Protein AF-A0A9P3PU44-F1 (afdb_monomer_lite)

Sequence (78 aa):
MSSLAFLVTELQSLA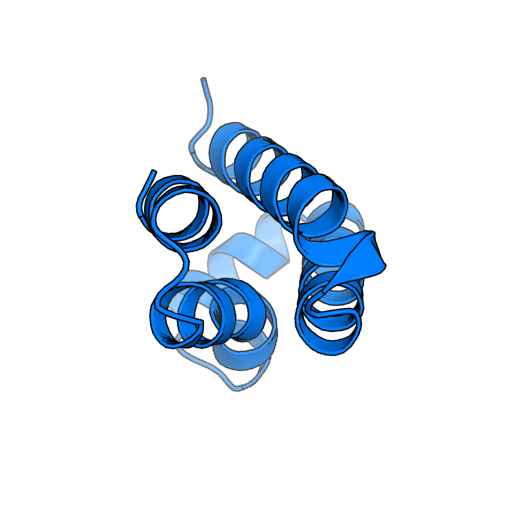SETRRKHPEIREAAEKSLAILRASPEQATQNLASDGPQSQDLLRPVLMGCATRNAKVVAISLG

Secondary structure (DSSP, 8-state):
--HHHHHHHHHHHHHHHHTTT-HHHHHHHHHHHHHHHH-HHHHHHHHHTT-HHHHHHHHHHHHHHHT--HHHHHHHH-

pLDDT: mean 91.44, std 7.83, range [54.88, 97.94]

Radius of gyration: 11.75 Å; chains: 1; bounding box: 26×23×31 Å

Organism: Lyophyllum shimeji (NCBI:txid47721)

InterPro domains:
  IPR032629 Mon2/Sec7/BIG1-like, dimerisation and cyclophilin-binding domain [PF16213] (4-78)

Structure (mmCIF, N/CA/C/O backbone):
data_AF-A0A9P3PU44-F1
#
_entry.id   AF-A0A9P3PU44-F1
#
loop_
_atom_site.group_PDB
_atom_site.id
_atom_site.type_symbol
_atom_site.label_atom_id
_atom_site.label_alt_id
_atom_site.label_comp_id
_atom_site.label_asym_id
_atom_site.label_entity_id
_atom_site.label_seq_id
_atom_site.pdbx_PDB_ins_code
_atom_site.Cartn_x
_atom_site.Cartn_y
_atom_site.Cartn_z
_atom_site.occupancy
_atom_site.B_iso_or_equiv
_atom_site.auth_seq_id
_atom_site.auth_comp_id
_atom_site.auth_asym_id
_atom_site.auth_atom_id
_atom_site.pdbx_PDB_model_num
ATOM 1 N N . MET A 1 1 ? 6.268 11.388 14.469 1.00 54.88 1 MET A N 1
ATOM 2 C CA . MET A 1 1 ? 5.140 10.992 13.597 1.00 54.88 1 MET A CA 1
ATOM 3 C C . MET A 1 1 ? 4.611 9.659 14.098 1.00 54.88 1 MET A C 1
ATOM 5 O O . MET A 1 1 ? 5.427 8.824 14.460 1.00 54.88 1 MET A O 1
ATOM 9 N N . SER A 1 2 ? 3.291 9.481 14.199 1.00 79.56 2 SER A N 1
ATOM 10 C CA . SER A 1 2 ? 2.699 8.185 14.577 1.00 79.56 2 SER A CA 1
ATOM 11 C C . SER A 1 2 ? 2.962 7.149 13.474 1.00 79.56 2 SER A C 1
ATOM 13 O O . SER A 1 2 ? 2.893 7.503 12.296 1.00 79.56 2 SER A O 1
ATOM 15 N N . SER A 1 3 ? 3.247 5.893 13.835 1.00 84.12 3 SER A N 1
ATOM 16 C CA . SER A 1 3 ? 3.495 4.780 12.895 1.00 84.12 3 SER A CA 1
ATOM 17 C C . SER A 1 3 ? 2.361 4.598 11.878 1.00 84.12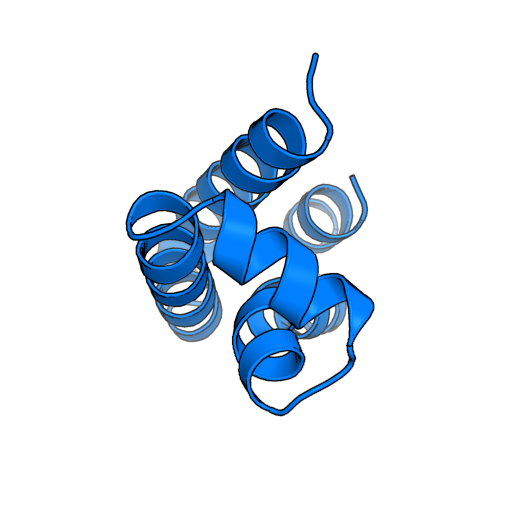 3 SER A C 1
ATOM 19 O O . SER A 1 3 ? 2.594 4.277 10.717 1.00 84.12 3 SER A O 1
ATOM 21 N N . LEU A 1 4 ? 1.131 4.895 12.292 1.00 87.12 4 LEU A N 1
ATOM 22 C CA . LEU A 1 4 ? -0.068 4.818 11.460 1.00 87.12 4 LEU A CA 1
ATOM 23 C C . LEU A 1 4 ? -0.105 5.907 10.373 1.00 87.12 4 LEU A C 1
ATOM 25 O O . LEU A 1 4 ? -0.502 5.649 9.240 1.00 87.12 4 LEU A O 1
ATOM 29 N N . ALA A 1 5 ? 0.351 7.122 10.693 1.00 89.81 5 ALA A N 1
ATOM 30 C CA . ALA A 1 5 ? 0.423 8.223 9.728 1.00 89.81 5 ALA A CA 1
ATOM 31 C C . ALA A 1 5 ? 1.480 7.958 8.645 1.00 89.81 5 ALA A C 1
ATOM 33 O O . ALA A 1 5 ? 1.278 8.298 7.479 1.00 89.81 5 ALA A O 1
ATOM 34 N N . PHE A 1 6 ? 2.582 7.315 9.036 1.00 91.44 6 PHE A N 1
ATOM 35 C CA . PHE A 1 6 ? 3.600 6.852 8.104 1.00 91.44 6 PHE A CA 1
ATOM 36 C C . PHE A 1 6 ? 3.036 5.788 7.149 1.00 91.44 6 PHE A C 1
ATOM 38 O O . PHE A 1 6 ? 3.084 5.982 5.938 1.00 91.44 6 PHE A O 1
ATOM 45 N N . LEU A 1 7 ? 2.363 4.758 7.677 1.00 92.12 7 LEU A N 1
ATOM 46 C CA . LEU A 1 7 ? 1.717 3.721 6.861 1.00 92.12 7 LEU A CA 1
ATOM 47 C C . LEU A 1 7 ? 0.698 4.296 5.861 1.00 92.12 7 LEU A C 1
ATOM 49 O O . LEU A 1 7 ? 0.662 3.894 4.700 1.00 92.12 7 LEU A O 1
ATOM 53 N N . VAL A 1 8 ? -0.127 5.257 6.288 1.00 94.25 8 VAL A N 1
ATOM 54 C CA . VAL A 1 8 ? -1.074 5.943 5.392 1.00 94.25 8 VAL A CA 1
ATOM 55 C C . VAL A 1 8 ? -0.343 6.660 4.254 1.00 94.25 8 VAL A C 1
ATOM 57 O O . VAL A 1 8 ? -0.806 6.617 3.114 1.00 94.25 8 VAL A O 1
ATOM 60 N N . THR A 1 9 ? 0.792 7.292 4.549 1.00 95.88 9 THR A N 1
ATOM 61 C CA . THR A 1 9 ? 1.594 8.021 3.557 1.00 95.88 9 THR A CA 1
ATOM 62 C C . THR A 1 9 ? 2.211 7.061 2.539 1.00 95.88 9 THR A C 1
ATOM 64 O O . THR A 1 9 ? 2.066 7.278 1.336 1.00 95.88 9 THR A O 1
ATOM 67 N N . GLU A 1 10 ? 2.807 5.954 2.988 1.00 96.06 10 GLU A N 1
ATOM 68 C CA . GLU A 1 10 ? 3.400 4.955 2.089 1.00 96.06 10 GLU A CA 1
ATOM 69 C C . GLU A 1 10 ? 2.346 4.261 1.218 1.00 96.06 10 GLU A C 1
ATOM 71 O O . GLU A 1 10 ? 2.539 4.108 0.012 1.00 96.06 10 GLU A O 1
ATOM 76 N N . LEU A 1 11 ? 1.164 3.943 1.759 1.00 96.50 11 LEU A N 1
ATOM 77 C CA . LEU A 1 11 ? 0.065 3.389 0.958 1.00 96.50 11 LEU A CA 1
ATOM 78 C C . LEU A 1 11 ? -0.459 4.379 -0.096 1.00 96.50 11 LEU A C 1
ATOM 80 O O . LEU A 1 11 ? -0.820 3.967 -1.201 1.00 96.50 11 LEU A O 1
ATOM 84 N N . GLN A 1 12 ? -0.485 5.684 0.201 1.00 97.56 12 GLN A N 1
ATOM 85 C CA . GLN A 1 12 ? -0.827 6.714 -0.789 1.00 97.56 12 GLN A CA 1
ATOM 86 C C . GLN A 1 12 ? 0.232 6.814 -1.892 1.00 97.56 12 GLN A C 1
ATOM 88 O O . GLN A 1 12 ? -0.118 6.878 -3.076 1.00 97.56 12 GLN A O 1
ATOM 93 N N . SER A 1 13 ? 1.513 6.787 -1.520 1.00 97.81 13 SER A N 1
ATOM 94 C CA . SER A 1 13 ? 2.635 6.746 -2.462 1.00 97.81 13 SER A CA 1
ATOM 95 C C . SER A 1 13 ? 2.559 5.511 -3.357 1.00 97.81 13 SER A C 1
ATOM 97 O O . SER A 1 13 ? 2.690 5.619 -4.579 1.00 97.81 13 SER A O 1
ATOM 99 N N . LEU A 1 14 ? 2.255 4.351 -2.773 1.00 97.69 14 LEU A N 1
ATOM 100 C CA . LEU A 1 14 ? 2.140 3.084 -3.482 1.00 97.69 14 LEU A CA 1
ATOM 101 C C . LEU A 1 14 ? 0.978 3.106 -4.478 1.00 97.69 14 LEU A C 1
ATOM 103 O O . LEU A 1 14 ? 1.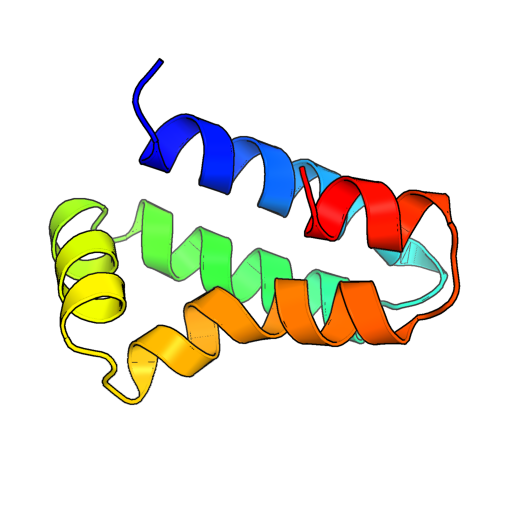171 2.750 -5.641 1.00 97.69 14 LEU A O 1
ATOM 107 N N . ALA A 1 15 ? -0.203 3.581 -4.071 1.00 97.81 15 ALA A N 1
ATOM 108 C CA . ALA A 1 15 ? -1.361 3.724 -4.957 1.00 97.81 15 ALA A CA 1
ATOM 109 C C . ALA A 1 15 ? -1.075 4.667 -6.141 1.00 97.81 15 ALA A C 1
ATOM 111 O O . ALA A 1 15 ? -1.457 4.388 -7.280 1.00 97.81 15 ALA A O 1
ATOM 112 N N . SER A 1 16 ? -0.368 5.771 -5.883 1.00 97.94 16 SER A N 1
ATOM 113 C CA . SER A 1 16 ? 0.021 6.739 -6.912 1.00 97.94 16 SER A CA 1
ATOM 114 C C . SER A 1 16 ? 1.003 6.139 -7.923 1.00 97.94 16 SER A C 1
ATOM 116 O O . SER A 1 16 ? 0.780 6.222 -9.135 1.00 97.94 16 SER A O 1
ATOM 118 N N . GLU A 1 17 ? 2.055 5.474 -7.438 1.00 97.75 17 GLU A N 1
ATOM 119 C CA . GLU A 1 17 ? 3.1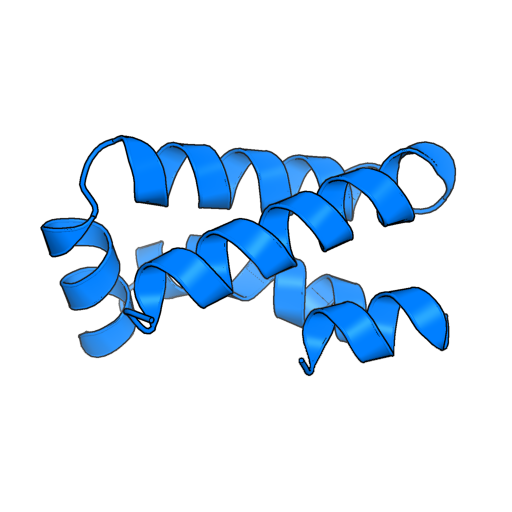04 4.895 -8.283 1.00 97.75 17 GLU A CA 1
ATOM 120 C C . GLU A 1 17 ? 2.584 3.730 -9.138 1.00 97.75 17 GLU A C 1
ATOM 122 O O . GLU A 1 17 ? 2.945 3.575 -10.307 1.00 97.75 17 GLU A O 1
ATOM 127 N N . THR A 1 18 ? 1.692 2.916 -8.577 1.00 97.62 18 THR A N 1
ATOM 128 C CA . THR A 1 18 ? 1.199 1.693 -9.221 1.00 97.62 18 THR A CA 1
ATOM 129 C C . THR A 1 18 ? 0.034 1.926 -10.178 1.00 97.62 18 THR A C 1
ATOM 131 O O . THR A 1 18 ? -0.256 1.056 -10.999 1.00 97.62 18 THR A O 1
ATOM 134 N N . ARG A 1 19 ? -0.571 3.124 -10.183 1.00 96.38 19 ARG A N 1
ATOM 135 C CA . ARG A 1 19 ? -1.803 3.449 -10.927 1.00 96.38 19 ARG A CA 1
ATOM 136 C C . ARG A 1 19 ? -1.828 3.016 -12.393 1.00 96.38 19 ARG A C 1
ATOM 138 O O . ARG A 1 19 ? -2.894 2.682 -12.900 1.00 96.38 19 ARG A O 1
ATOM 145 N N . ARG A 1 20 ? -0.692 3.081 -13.093 1.00 95.00 20 ARG A N 1
ATOM 146 C CA . ARG A 1 20 ? -0.614 2.755 -14.529 1.00 95.00 20 ARG A CA 1
ATOM 147 C C . ARG A 1 20 ? -0.196 1.313 -14.796 1.00 95.00 20 ARG A C 1
ATOM 149 O O . ARG A 1 20 ? -0.772 0.676 -15.665 1.00 95.00 20 ARG A O 1
ATOM 156 N N . LYS A 1 21 ? 0.847 0.839 -14.107 1.00 95.69 21 LYS A N 1
ATOM 157 C CA . LYS A 1 21 ? 1.511 -0.438 -14.419 1.00 95.69 21 LYS A CA 1
ATOM 158 C C . LYS A 1 21 ? 0.993 -1.618 -13.598 1.00 95.69 21 LYS A C 1
ATOM 160 O O . LYS A 1 21 ? 1.133 -2.744 -14.054 1.00 95.69 21 LYS A O 1
ATOM 165 N N . HIS A 1 22 ? 0.430 -1.351 -12.422 1.00 96.69 22 HIS A N 1
ATOM 166 C CA . HIS A 1 22 ? -0.034 -2.361 -11.470 1.00 96.69 22 HIS A CA 1
ATOM 167 C C . HIS A 1 22 ? -1.367 -1.913 -10.833 1.00 96.69 22 HIS A C 1
ATOM 169 O O . HIS A 1 22 ? -1.417 -1.634 -9.629 1.00 96.69 22 HIS A O 1
ATOM 175 N N . PRO A 1 23 ? -2.445 -1.744 -11.629 1.00 96.88 23 PRO A N 1
ATOM 176 C CA . PRO A 1 23 ? -3.738 -1.268 -11.131 1.00 96.88 23 PRO A CA 1
ATOM 177 C C . PRO A 1 23 ? -4.306 -2.130 -9.992 1.00 96.88 23 PRO A C 1
ATOM 179 O O . PRO A 1 23 ? -4.967 -1.597 -9.105 1.00 96.88 23 PRO A O 1
ATOM 182 N N . GLU A 1 24 ? -3.985 -3.422 -9.956 1.00 97.25 24 GLU A N 1
ATOM 183 C CA . GLU A 1 24 ? -4.344 -4.347 -8.883 1.00 97.25 24 GLU A CA 1
ATOM 184 C C . GLU A 1 24 ? -3.698 -3.985 -7.534 1.00 97.25 24 GLU A C 1
ATOM 186 O O . GLU A 1 24 ? -4.309 -4.163 -6.480 1.00 97.25 24 GLU A O 1
ATOM 191 N N . ILE A 1 25 ? -2.480 -3.432 -7.550 1.00 97.62 25 ILE A N 1
ATOM 192 C CA . ILE A 1 25 ? -1.791 -2.961 -6.338 1.00 97.62 25 ILE A CA 1
ATOM 193 C C . ILE A 1 25 ? -2.398 -1.642 -5.880 1.00 97.62 25 ILE A C 1
ATOM 195 O O . ILE A 1 25 ? -2.593 -1.444 -4.681 1.00 97.62 25 ILE A O 1
ATOM 199 N N . ARG A 1 26 ? -2.762 -0.768 -6.827 1.00 97.75 26 ARG A N 1
ATOM 200 C CA . ARG A 1 26 ? -3.497 0.461 -6.520 1.00 97.75 26 ARG A CA 1
ATOM 201 C C . ARG A 1 26 ? -4.806 0.145 -5.804 1.00 97.75 26 ARG A C 1
ATOM 203 O O . ARG A 1 26 ? -5.071 0.733 -4.763 1.00 97.75 26 ARG A O 1
ATOM 210 N N . GLU A 1 27 ? -5.606 -0.775 -6.336 1.00 97.81 27 GLU A N 1
ATOM 211 C CA . GLU A 1 27 ? -6.885 -1.161 -5.730 1.00 97.81 27 GLU A CA 1
ATOM 212 C C . GLU A 1 27 ? -6.699 -1.760 -4.333 1.00 97.81 27 GLU A C 1
ATOM 214 O O . GLU A 1 27 ? -7.424 -1.400 -3.405 1.00 97.81 27 GLU A O 1
ATOM 219 N N . ALA A 1 28 ? -5.688 -2.618 -4.153 1.00 97.19 28 ALA A N 1
ATOM 220 C CA . ALA A 1 28 ? -5.341 -3.145 -2.838 1.00 97.19 28 ALA A CA 1
ATOM 221 C C . ALA A 1 28 ? -4.965 -2.018 -1.859 1.00 97.19 28 ALA A C 1
ATOM 223 O O . ALA A 1 28 ? -5.480 -1.987 -0.745 1.00 97.19 28 ALA A O 1
ATOM 224 N N . ALA A 1 29 ? -4.136 -1.059 -2.283 1.00 97.38 29 ALA A N 1
ATOM 225 C CA . ALA A 1 29 ? -3.716 0.065 -1.449 1.00 97.38 29 ALA A CA 1
ATOM 226 C C . ALA A 1 29 ? -4.884 1.007 -1.103 1.00 97.38 29 ALA A C 1
ATOM 228 O O . ALA A 1 29 ? -5.021 1.421 0.048 1.00 97.38 29 ALA A O 1
ATOM 229 N N . GLU A 1 30 ? -5.768 1.307 -2.060 1.00 97.00 30 GLU A N 1
ATOM 230 C CA . GLU A 1 30 ? -6.988 2.095 -1.837 1.00 97.00 30 GLU A CA 1
ATOM 231 C C . GLU A 1 30 ? -7.933 1.396 -0.840 1.00 97.00 30 GLU A C 1
ATOM 233 O O . GLU A 1 30 ? -8.472 2.053 0.057 1.00 97.00 30 GLU A O 1
ATOM 238 N N . LYS A 1 31 ? -8.073 0.064 -0.924 1.00 95.81 31 LYS A N 1
ATOM 239 C CA . LYS A 1 31 ? -8.840 -0.734 0.045 1.00 95.81 31 LYS A CA 1
ATOM 240 C C . LYS A 1 31 ? -8.225 -0.662 1.446 1.00 95.81 31 LYS A C 1
ATOM 242 O O . LYS A 1 31 ? -8.946 -0.386 2.405 1.00 95.81 31 LYS A O 1
ATOM 247 N N . SER A 1 32 ? -6.913 -0.861 1.584 1.00 94.88 32 SER A N 1
ATOM 248 C CA . SER A 1 32 ? -6.232 -0.776 2.885 1.00 94.88 32 SER A CA 1
ATOM 249 C C . SER A 1 32 ? -6.343 0.629 3.490 1.00 94.88 32 SER A C 1
ATOM 251 O O . SER A 1 32 ? -6.609 0.768 4.683 1.00 94.88 32 SER A O 1
ATOM 253 N N . LEU A 1 33 ? -6.240 1.683 2.671 1.00 95.75 33 LEU A N 1
ATOM 254 C CA . LEU A 1 33 ? -6.457 3.070 3.099 1.00 95.75 33 LEU A CA 1
ATOM 255 C C . LEU A 1 33 ? -7.885 3.317 3.595 1.00 95.75 33 LEU A C 1
ATOM 257 O O . LEU A 1 33 ? -8.069 4.035 4.577 1.00 95.75 33 LEU A O 1
ATOM 261 N N . ALA A 1 34 ? -8.894 2.738 2.940 1.00 94.69 34 ALA A N 1
ATOM 262 C CA . ALA A 1 34 ? -10.278 2.838 3.393 1.00 94.69 34 ALA A CA 1
ATOM 263 C C . ALA A 1 34 ? -10.465 2.184 4.773 1.00 94.69 34 ALA A C 1
ATOM 265 O O . ALA A 1 34 ? -11.094 2.783 5.644 1.00 94.69 34 ALA A O 1
ATOM 266 N N . ILE A 1 35 ? -9.856 1.013 5.001 1.00 92.12 35 ILE A N 1
ATOM 267 C CA . ILE A 1 35 ? -9.880 0.323 6.302 1.00 92.12 35 ILE A CA 1
ATOM 268 C C . ILE A 1 35 ? -9.210 1.184 7.385 1.00 92.12 35 ILE A C 1
ATOM 270 O O . ILE A 1 35 ? -9.803 1.409 8.439 1.00 92.12 35 ILE A O 1
ATOM 274 N N . LEU A 1 36 ? -8.011 1.714 7.113 1.00 91.50 36 LEU A N 1
ATOM 275 C CA . LEU A 1 36 ? -7.257 2.539 8.067 1.00 91.50 36 LEU A CA 1
ATOM 276 C C . LEU A 1 36 ? -7.995 3.829 8.444 1.00 91.50 36 LEU A C 1
ATOM 278 O O . LEU A 1 36 ? -7.933 4.257 9.592 1.00 91.50 36 LEU A O 1
ATOM 282 N N . ARG A 1 37 ? -8.695 4.453 7.489 1.00 91.38 37 ARG A N 1
ATOM 283 C CA . ARG A 1 37 ? -9.451 5.694 7.724 1.00 91.38 37 ARG A CA 1
ATOM 284 C C . ARG A 1 37 ? -10.784 5.464 8.427 1.00 91.38 37 ARG A C 1
ATOM 286 O O . ARG A 1 37 ? -11.237 6.360 9.128 1.00 91.38 37 ARG A O 1
ATOM 293 N N . ALA A 1 38 ? -11.413 4.306 8.226 1.00 91.44 38 ALA A N 1
ATOM 294 C CA . ALA A 1 38 ? -12.691 3.987 8.857 1.00 91.44 38 ALA A CA 1
ATOM 295 C C . ALA A 1 38 ? -12.550 3.806 10.376 1.00 91.44 38 ALA A C 1
ATOM 297 O O . ALA A 1 38 ? -13.402 4.273 11.127 1.00 91.44 38 ALA A O 1
ATOM 298 N N . SER A 1 39 ? -11.478 3.147 10.829 1.00 89.25 39 SER A N 1
ATOM 299 C CA . SER A 1 39 ? -11.157 3.024 12.255 1.00 89.25 39 SER A CA 1
ATOM 300 C C . SER A 1 39 ? -9.658 2.749 12.467 1.00 89.25 39 SER A C 1
ATOM 302 O O . SER A 1 39 ? -9.220 1.599 12.357 1.00 89.25 39 SER A O 1
ATOM 304 N N . PRO A 1 40 ? -8.853 3.783 12.776 1.00 88.38 40 PRO A N 1
ATOM 305 C CA . PRO A 1 40 ? -7.414 3.640 13.007 1.00 88.38 40 PRO A CA 1
ATOM 306 C C . PRO A 1 40 ? -7.066 2.702 14.174 1.00 88.38 40 PRO A C 1
ATOM 308 O O . PRO A 1 40 ? -6.144 1.886 14.075 1.00 88.38 40 PRO A O 1
ATOM 311 N N . GLU A 1 41 ? -7.815 2.771 15.277 1.00 88.62 41 GLU A N 1
ATOM 312 C CA . GLU A 1 41 ? -7.594 1.941 16.464 1.00 88.62 41 GLU A CA 1
ATOM 313 C C . GLU A 1 41 ? -7.854 0.463 16.154 1.00 88.62 41 GLU A C 1
ATOM 315 O O . GLU A 1 41 ? -7.014 -0.390 16.452 1.00 88.62 41 GLU A O 1
ATOM 320 N N . GLN A 1 42 ? -8.972 0.160 15.483 1.00 86.50 42 GLN A N 1
ATOM 321 C CA . GLN A 1 42 ? -9.312 -1.203 15.074 1.00 86.50 42 GLN A CA 1
ATOM 322 C C . GLN A 1 42 ? -8.305 -1.744 14.057 1.00 86.50 42 GLN A C 1
ATOM 324 O O . GLN A 1 42 ? -7.897 -2.898 14.151 1.00 86.50 42 GLN A O 1
ATOM 329 N N . ALA A 1 43 ? -7.859 -0.924 13.101 1.00 85.88 43 ALA A N 1
ATOM 330 C CA . ALA A 1 43 ? -6.859 -1.341 12.125 1.00 85.88 43 ALA A CA 1
ATOM 331 C C . ALA A 1 43 ? -5.521 -1.703 12.793 1.00 85.88 43 ALA A C 1
ATOM 333 O O . ALA A 1 43 ? -4.900 -2.699 12.427 1.00 85.88 43 ALA A O 1
ATOM 334 N N . THR A 1 44 ? -5.118 -0.956 13.823 1.00 86.19 44 THR A N 1
ATOM 335 C CA . THR A 1 44 ? -3.924 -1.268 14.625 1.00 86.19 44 THR A CA 1
ATOM 336 C C . THR A 1 44 ? -4.087 -2.592 15.374 1.00 86.19 44 THR A C 1
ATOM 338 O O . THR A 1 44 ? -3.181 -3.422 15.361 1.00 86.19 44 THR A O 1
ATOM 341 N N . GLN A 1 45 ? -5.252 -2.830 15.985 1.00 86.25 45 GLN A N 1
ATOM 342 C CA . GLN A 1 45 ? -5.553 -4.104 16.650 1.00 86.25 45 GLN A CA 1
ATOM 343 C C . GLN A 1 45 ? -5.580 -5.279 15.665 1.00 86.25 45 GLN A C 1
ATOM 345 O O . GLN A 1 45 ? -5.075 -6.357 15.971 1.00 86.25 45 GLN A O 1
ATOM 350 N N . ASN A 1 46 ? -6.121 -5.076 14.464 1.00 84.69 46 ASN A N 1
ATOM 351 C CA . ASN A 1 46 ? -6.164 -6.088 13.412 1.00 84.69 46 ASN A CA 1
ATOM 352 C C . ASN A 1 46 ? -4.761 -6.444 12.904 1.00 84.69 46 ASN A C 1
ATOM 354 O O . ASN A 1 46 ? -4.483 -7.616 12.672 1.00 84.69 46 ASN A O 1
ATOM 358 N N . LEU A 1 47 ? -3.870 -5.455 12.776 1.00 83.75 47 LEU A N 1
ATOM 359 C CA . LEU A 1 47 ? -2.456 -5.688 12.463 1.00 83.75 47 LEU A CA 1
ATOM 360 C C . LEU A 1 47 ? -1.736 -6.439 13.590 1.00 83.75 47 LEU A C 1
ATOM 362 O O . LEU A 1 47 ? -0.922 -7.308 13.311 1.00 83.75 47 LEU A O 1
ATOM 366 N N . ALA A 1 48 ? -2.046 -6.136 14.853 1.00 85.44 48 ALA A N 1
ATOM 367 C CA . ALA A 1 48 ? -1.416 -6.781 16.006 1.00 85.44 48 ALA A CA 1
ATOM 368 C C . ALA A 1 48 ? -1.915 -8.214 16.273 1.00 85.44 48 ALA A C 1
ATOM 370 O O . ALA A 1 48 ? -1.196 -9.012 16.867 1.00 85.44 48 ALA A O 1
ATOM 371 N N . SER A 1 49 ? -3.147 -8.534 15.872 1.00 83.06 49 SER A N 1
ATOM 372 C CA . SER A 1 49 ? -3.795 -9.832 16.126 1.00 83.06 49 SER A CA 1
ATOM 373 C C . SER A 1 49 ? -3.592 -10.864 15.014 1.00 83.06 49 SER A C 1
ATOM 375 O O . SER A 1 49 ? -4.064 -11.990 15.150 1.00 83.06 49 SER A O 1
ATOM 377 N N . ASP A 1 50 ? -2.909 -10.491 13.926 1.00 72.81 50 ASP A N 1
ATOM 378 C CA . ASP A 1 50 ? -2.605 -11.351 12.773 1.00 72.81 50 ASP A CA 1
ATOM 379 C C . ASP A 1 50 ? -3.837 -12.048 12.144 1.00 72.81 50 ASP A C 1
ATOM 381 O O . ASP A 1 50 ? -3.761 -13.121 11.543 1.00 72.81 50 ASP A O 1
ATOM 385 N N . GLY A 1 51 ? -5.014 -11.430 12.290 1.00 72.75 51 GLY A N 1
ATOM 386 C CA . GLY A 1 51 ? -6.282 -11.951 11.778 1.00 72.75 51 GLY A CA 1
ATOM 387 C C . GLY A 1 51 ? -6.479 -11.735 10.267 1.00 72.75 51 GLY A C 1
ATOM 388 O O . GLY A 1 51 ? -5.685 -11.072 9.612 1.00 72.75 51 GLY A O 1
ATOM 389 N N . PRO A 1 52 ? -7.595 -12.199 9.673 1.00 71.88 52 PRO A N 1
ATOM 390 C CA . PRO A 1 52 ? -7.852 -12.071 8.230 1.00 71.88 52 PRO A CA 1
ATOM 391 C C . PRO A 1 52 ? -7.793 -10.627 7.698 1.00 71.88 52 PRO A C 1
ATOM 393 O O . PRO A 1 52 ? -7.390 -10.392 6.562 1.00 71.88 52 PRO A O 1
ATOM 396 N N . GLN A 1 53 ? -8.160 -9.642 8.524 1.00 72.00 53 GLN A N 1
ATOM 397 C CA . GLN A 1 53 ? -8.047 -8.222 8.177 1.00 72.00 53 GLN A CA 1
ATOM 398 C C . GLN A 1 53 ? -6.598 -7.713 8.145 1.00 72.00 53 GLN A C 1
ATOM 400 O O . GLN A 1 53 ? -6.340 -6.734 7.447 1.00 72.00 53 GLN A O 1
ATOM 405 N N . SER A 1 54 ? -5.650 -8.363 8.836 1.00 81.25 54 SER A N 1
ATOM 406 C CA . SER A 1 54 ? -4.220 -8.055 8.694 1.00 81.25 54 SER A CA 1
ATOM 407 C C . SER A 1 54 ? -3.761 -8.340 7.263 1.00 81.25 54 SER A C 1
ATOM 409 O O . SER A 1 54 ? -3.035 -7.536 6.680 1.00 81.25 54 SER A O 1
ATOM 411 N N . GLN A 1 55 ? -4.281 -9.403 6.637 1.00 82.44 55 GLN A N 1
ATOM 412 C CA . GLN A 1 55 ? -3.966 -9.733 5.247 1.00 82.44 55 GLN A CA 1
ATOM 413 C C . GLN A 1 55 ? -4.433 -8.641 4.288 1.00 82.44 55 GLN A C 1
ATOM 415 O O . GLN A 1 55 ? -3.678 -8.260 3.403 1.00 82.44 55 GLN A O 1
ATOM 420 N N . ASP A 1 56 ? -5.630 -8.082 4.480 1.00 88.25 56 ASP A N 1
ATOM 421 C CA . ASP A 1 56 ? 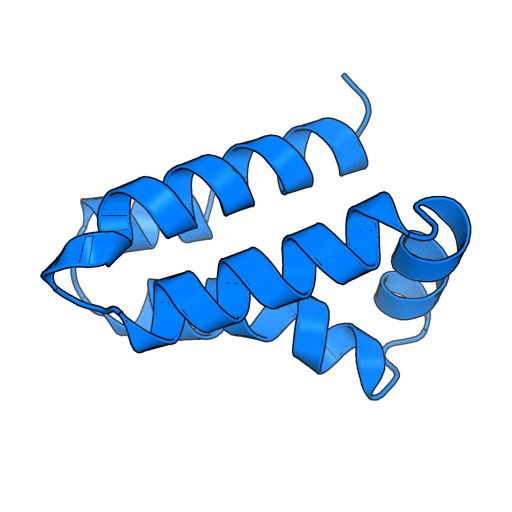-6.124 -6.969 3.659 1.00 88.25 56 ASP A CA 1
ATOM 422 C C . ASP A 1 56 ? -5.291 -5.685 3.827 1.00 88.25 56 ASP A C 1
ATOM 424 O O . ASP A 1 56 ? -5.220 -4.876 2.902 1.00 88.25 56 ASP A O 1
ATOM 428 N N . LEU A 1 57 ? -4.643 -5.489 4.978 1.00 91.06 57 LEU A N 1
ATOM 429 C CA . LEU A 1 57 ? -3.769 -4.340 5.236 1.00 91.06 57 LEU A CA 1
ATOM 430 C C . LEU A 1 57 ? -2.342 -4.552 4.703 1.00 91.06 57 LEU A C 1
ATOM 432 O O . LEU A 1 57 ? -1.725 -3.603 4.226 1.00 91.06 57 LEU A O 1
ATOM 436 N N . LEU A 1 58 ? -1.835 -5.787 4.732 1.00 92.19 58 LEU A N 1
ATOM 437 C CA . LEU A 1 58 ? -0.485 -6.146 4.278 1.00 92.19 58 LEU A CA 1
ATOM 438 C C . LEU A 1 58 ? -0.416 -6.493 2.785 1.00 92.19 58 LEU A C 1
ATOM 440 O O . LEU A 1 58 ? 0.645 -6.395 2.167 1.00 92.19 58 LEU A O 1
ATOM 444 N N . ARG A 1 59 ? -1.542 -6.878 2.177 1.00 94.88 59 ARG A N 1
ATOM 445 C CA . ARG A 1 59 ? -1.639 -7.268 0.765 1.00 94.88 59 ARG A CA 1
ATOM 446 C C . ARG A 1 59 ? -0.963 -6.294 -0.210 1.00 94.88 59 ARG A C 1
ATOM 448 O O . ARG A 1 59 ? -0.171 -6.782 -1.016 1.00 94.88 59 ARG A O 1
ATOM 455 N N . PRO A 1 60 ? -1.215 -4.970 -0.186 1.00 96.56 60 PRO A N 1
ATOM 456 C CA . PRO A 1 60 ? -0.572 -4.064 -1.139 1.00 96.56 60 PRO A CA 1
ATOM 457 C C . PRO A 1 60 ? 0.956 -4.045 -1.004 1.00 96.56 60 PRO A C 1
ATOM 459 O O . PRO A 1 60 ? 1.641 -4.013 -2.022 1.00 96.56 60 PRO A O 1
ATOM 462 N N . VAL A 1 61 ? 1.490 -4.150 0.218 1.00 95.94 61 VAL A N 1
ATOM 463 C CA . VAL A 1 61 ? 2.938 -4.208 0.478 1.00 95.94 61 VAL A CA 1
ATOM 464 C C . VAL A 1 61 ? 3.544 -5.477 -0.119 1.00 95.94 61 VAL A C 1
ATOM 466 O O . VAL A 1 61 ? 4.513 -5.415 -0.876 1.00 95.94 61 VAL A O 1
ATOM 469 N N . LEU A 1 62 ? 2.932 -6.636 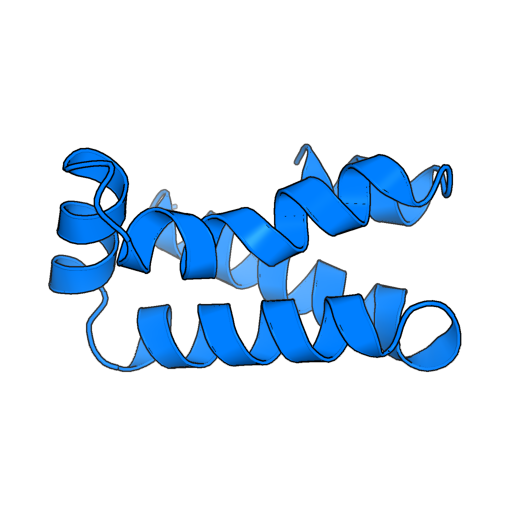0.146 1.00 95.44 62 LEU A N 1
ATOM 470 C CA . LEU A 1 62 ? 3.398 -7.919 -0.389 1.00 95.44 62 LEU A CA 1
ATOM 471 C C . LEU A 1 62 ? 3.366 -7.944 -1.924 1.00 95.44 62 LEU A C 1
ATOM 473 O O . LEU A 1 62 ? 4.310 -8.412 -2.562 1.00 95.44 62 LEU A O 1
ATOM 477 N N . MET A 1 63 ? 2.303 -7.405 -2.526 1.00 97.06 63 MET A N 1
ATOM 478 C CA . MET A 1 63 ? 2.196 -7.295 -3.982 1.00 97.06 63 MET A CA 1
ATOM 479 C C . MET A 1 63 ? 3.229 -6.316 -4.556 1.00 97.06 63 MET A C 1
ATOM 481 O O . MET A 1 63 ? 3.858 -6.620 -5.568 1.00 97.06 63 MET A O 1
ATOM 485 N N . GLY A 1 64 ? 3.443 -5.171 -3.903 1.00 96.62 64 GLY A N 1
ATOM 486 C CA . GLY A 1 64 ? 4.427 -4.164 -4.299 1.00 96.62 64 GLY A CA 1
ATOM 487 C C . GLY A 1 64 ? 5.854 -4.713 -4.332 1.00 96.62 64 GLY A C 1
ATOM 488 O O . GLY A 1 64 ? 6.551 -4.566 -5.344 1.00 96.62 64 GLY A O 1
ATOM 489 N N . CYS A 1 65 ? 6.244 -5.463 -3.299 1.00 96.62 65 CYS A N 1
ATOM 490 C CA . CYS A 1 65 ? 7.520 -6.178 -3.237 1.00 96.62 65 CYS A CA 1
ATOM 491 C C . CYS A 1 65 ? 7.706 -7.185 -4.389 1.00 96.62 65 CYS A C 1
ATOM 493 O O . CYS A 1 65 ? 8.821 -7.379 -4.875 1.00 96.62 65 CYS A O 1
ATOM 495 N N . ALA A 1 66 ? 6.625 -7.799 -4.877 1.00 96.69 66 ALA A N 1
ATOM 496 C CA . ALA A 1 66 ? 6.676 -8.793 -5.950 1.00 96.69 66 ALA A CA 1
ATOM 497 C C . ALA A 1 66 ? 6.814 -8.194 -7.368 1.00 96.69 66 ALA A C 1
ATOM 499 O O . ALA A 1 66 ? 7.128 -8.924 -8.309 1.00 96.69 66 ALA A O 1
ATOM 500 N N . THR A 1 67 ? 6.628 -6.880 -7.549 1.00 95.00 67 THR A N 1
ATOM 501 C CA . THR A 1 67 ? 6.625 -6.235 -8.882 1.00 95.00 67 THR A CA 1
ATOM 502 C C . THR A 1 67 ? 7.973 -6.223 -9.601 1.00 95.00 67 THR A C 1
ATOM 504 O O . THR A 1 67 ? 8.017 -5.967 -10.805 1.00 95.00 67 THR A O 1
ATOM 507 N N . ARG A 1 68 ? 9.082 -6.442 -8.877 1.00 92.69 68 ARG A N 1
ATOM 508 C CA . ARG A 1 68 ? 10.472 -6.255 -9.352 1.00 92.69 68 ARG A CA 1
ATOM 509 C C . ARG A 1 68 ? 10.783 -4.839 -9.864 1.00 92.69 68 ARG A C 1
ATOM 511 O O . ARG A 1 68 ? 11.852 -4.609 -10.425 1.00 92.69 68 ARG A O 1
ATOM 518 N N . ASN A 1 69 ? 9.885 -3.874 -9.668 1.00 96.06 69 ASN A N 1
ATOM 519 C CA . ASN A 1 69 ? 10.125 -2.475 -9.987 1.00 96.06 69 ASN A CA 1
ATOM 520 C C . ASN A 1 69 ? 10.784 -1.805 -8.780 1.00 96.06 69 ASN A C 1
ATOM 522 O O . ASN A 1 69 ? 10.145 -1.648 -7.744 1.00 96.06 69 ASN A O 1
ATOM 526 N N . ALA A 1 70 ? 12.040 -1.378 -8.930 1.00 96.31 70 ALA A N 1
ATOM 527 C CA . ALA A 1 70 ? 12.836 -0.820 -7.837 1.00 96.31 70 ALA A CA 1
ATOM 528 C C . ALA A 1 70 ? 12.116 0.297 -7.063 1.00 96.31 70 ALA A C 1
ATOM 530 O O . ALA A 1 70 ? 12.195 0.333 -5.840 1.00 96.31 70 ALA A O 1
ATOM 531 N N . LYS A 1 71 ? 11.368 1.169 -7.751 1.00 96.25 71 LYS A N 1
ATOM 532 C CA . LYS A 1 71 ? 10.643 2.269 -7.105 1.00 96.25 71 LYS A CA 1
ATOM 533 C C . LYS A 1 71 ? 9.434 1.780 -6.304 1.00 96.25 71 LYS A C 1
ATOM 535 O O . LYS A 1 71 ? 9.231 2.227 -5.184 1.00 96.25 71 LYS A O 1
ATOM 540 N N . VAL A 1 72 ? 8.659 0.843 -6.852 1.00 96.81 72 VAL A N 1
ATOM 541 C CA . VAL A 1 72 ? 7.496 0.254 -6.162 1.00 96.81 72 VAL A CA 1
ATOM 542 C C . VAL A 1 72 ? 7.946 -0.568 -4.954 1.00 96.81 72 VAL A C 1
ATOM 544 O O . VAL A 1 72 ? 7.360 -0.456 -3.881 1.00 96.81 72 VAL A O 1
ATOM 547 N N . VAL A 1 73 ? 9.016 -1.351 -5.113 1.00 97.00 73 VAL A N 1
ATOM 548 C CA . VAL A 1 73 ? 9.623 -2.130 -4.028 1.00 97.00 73 VAL A CA 1
ATOM 549 C C . VAL A 1 73 ? 10.146 -1.203 -2.931 1.00 97.00 73 VAL A C 1
ATOM 551 O O . VAL A 1 73 ? 9.880 -1.460 -1.766 1.00 97.00 73 VAL A O 1
ATOM 554 N N . ALA A 1 74 ? 10.817 -0.101 -3.283 1.00 96.50 74 ALA A N 1
ATOM 555 C CA . ALA A 1 74 ? 11.306 0.867 -2.302 1.00 96.50 74 ALA A CA 1
ATOM 556 C C . ALA A 1 74 ? 10.173 1.486 -1.468 1.00 96.50 74 ALA A C 1
ATOM 558 O O . ALA A 1 74 ? 10.298 1.535 -0.254 1.00 96.50 74 ALA A O 1
ATOM 559 N N . ILE A 1 75 ? 9.060 1.883 -2.096 1.00 96.31 75 ILE A N 1
ATOM 560 C CA . ILE A 1 75 ? 7.869 2.391 -1.383 1.00 96.31 75 ILE A CA 1
ATOM 561 C C . ILE A 1 75 ? 7.247 1.302 -0.493 1.00 96.31 75 ILE A C 1
ATOM 563 O O . ILE A 1 75 ? 6.737 1.576 0.580 1.00 96.31 75 ILE A O 1
ATOM 567 N N . SER A 1 76 ? 7.279 0.041 -0.929 1.00 95.00 76 SER A N 1
ATOM 568 C CA . SER A 1 76 ? 6.694 -1.066 -0.155 1.00 95.00 76 SER A CA 1
ATOM 569 C C . SER A 1 76 ? 7.526 -1.443 1.077 1.00 95.00 76 SER A C 1
ATOM 571 O O . SER A 1 76 ? 7.001 -2.063 1.995 1.00 95.00 76 SER A O 1
ATOM 573 N N . LEU A 1 77 ? 8.823 -1.122 1.077 1.00 92.25 77 LEU A N 1
ATOM 574 C CA . LEU A 1 77 ? 9.760 -1.427 2.162 1.00 92.25 77 LEU A CA 1
ATOM 575 C C . LEU A 1 77 ? 10.061 -0.227 3.073 1.00 92.25 77 LEU A C 1
ATOM 577 O O . LEU A 1 77 ? 10.704 -0.430 4.103 1.00 92.25 77 LEU A O 1
ATOM 581 N N . GLY A 1 78 ? 9.682 0.985 2.651 1.00 83.19 78 GLY A N 1
ATOM 582 C CA . GLY A 1 78 ? 9.842 2.227 3.410 1.00 83.19 78 GLY A CA 1
ATOM 583 C C . GLY A 1 78 ? 9.041 2.192 4.695 1.00 83.19 78 GLY A C 1
ATOM 584 O O . GLY A 1 78 ? 9.625 2.595 5.724 1.00 83.19 78 GLY A O 1
#

Foldseek 3Di:
DDPLVLLLVLLVVLLVVCVPPNVVLVVLSVQLNVVCVVPVVVLVVCCVVVDPSVCSNLVSLVVQCVPPPPSSVVSSVD